Protein AF-A0A0F9V2K1-F1 (afdb_monomer)

Structure (mmCIF, N/CA/C/O backbone):
data_AF-A0A0F9V2K1-F1
#
_entry.id   AF-A0A0F9V2K1-F1
#
loop_
_atom_site.group_PDB
_atom_site.id
_atom_site.type_symbol
_atom_site.label_atom_id
_atom_site.label_alt_id
_atom_site.label_comp_id
_atom_site.label_asym_id
_atom_site.label_entity_id
_atom_site.label_seq_id
_atom_site.pdbx_PDB_ins_code
_atom_site.Cartn_x
_atom_site.Cartn_y
_atom_site.Cartn_z
_atom_site.occupancy
_atom_site.B_iso_or_equiv
_atom_site.auth_seq_id
_atom_site.auth_comp_id
_atom_site.auth_asym_id
_atom_site.auth_atom_id
_atom_site.pdbx_PDB_model_num
ATOM 1 N N . MET A 1 1 ? 46.700 -42.658 -4.920 1.00 51.84 1 MET A N 1
ATOM 2 C CA . MET A 1 1 ? 46.418 -41.764 -6.070 1.00 51.84 1 MET A CA 1
ATOM 3 C C . MET A 1 1 ? 44.986 -41.954 -6.600 1.00 51.84 1 MET A C 1
ATOM 5 O O . MET A 1 1 ? 44.799 -42.241 -7.769 1.00 51.84 1 MET A O 1
ATOM 9 N N . LYS A 1 2 ? 43.956 -41.843 -5.746 1.00 46.09 2 LYS A N 1
ATOM 10 C CA . LYS A 1 2 ? 42.540 -42.026 -6.149 1.00 46.09 2 LYS A CA 1
ATOM 11 C C . LYS A 1 2 ? 41.608 -40.904 -5.659 1.00 46.09 2 LYS A C 1
ATOM 13 O O . LYS A 1 2 ? 40.468 -40.842 -6.084 1.00 46.09 2 LYS A O 1
ATOM 18 N N . GLN A 1 3 ? 42.117 -39.999 -4.816 1.00 46.16 3 GLN A N 1
ATOM 19 C CA . GLN A 1 3 ? 41.360 -38.893 -4.209 1.00 46.16 3 GLN A CA 1
ATOM 20 C C . GLN A 1 3 ? 41.491 -3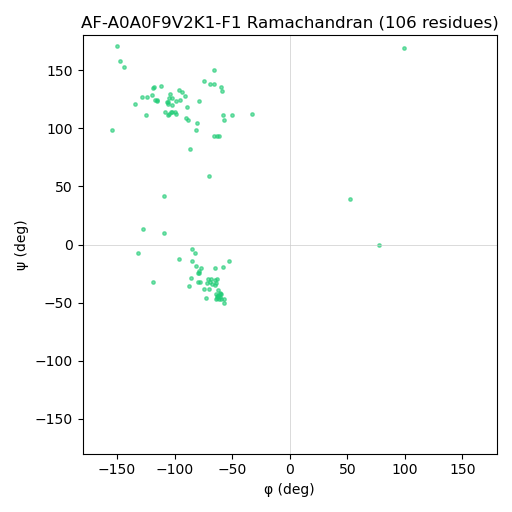7.555 -4.960 1.00 46.16 3 GLN A C 1
ATOM 22 O O . GLN A 1 3 ? 40.729 -36.633 -4.703 1.00 46.16 3 GLN A O 1
ATOM 27 N N . LEU A 1 4 ? 42.433 -37.432 -5.904 1.00 48.34 4 LEU A N 1
ATOM 28 C CA . LEU A 1 4 ? 42.681 -36.169 -6.617 1.00 48.34 4 LEU A CA 1
ATOM 29 C C . LEU A 1 4 ? 41.716 -35.910 -7.785 1.00 48.34 4 LEU A C 1
ATOM 31 O O . LEU A 1 4 ? 41.565 -34.768 -8.199 1.00 48.34 4 LEU A O 1
ATOM 35 N N . ILE A 1 5 ? 41.030 -36.938 -8.294 1.00 53.78 5 ILE A N 1
ATOM 36 C CA . ILE A 1 5 ? 40.108 -36.788 -9.434 1.00 53.78 5 ILE A CA 1
ATOM 37 C C . ILE A 1 5 ? 38.709 -36.350 -8.966 1.00 53.78 5 ILE A C 1
ATOM 39 O O . ILE A 1 5 ? 38.032 -35.613 -9.678 1.00 53.78 5 ILE A O 1
ATOM 43 N N . LEU A 1 6 ? 38.294 -36.707 -7.742 1.00 49.00 6 LEU A N 1
ATOM 44 C CA . LEU A 1 6 ? 36.995 -36.277 -7.209 1.00 49.00 6 LEU A CA 1
ATOM 45 C C . LEU A 1 6 ? 36.941 -34.770 -6.911 1.00 49.00 6 LEU A C 1
ATOM 47 O O . LEU A 1 6 ? 35.894 -34.156 -7.092 1.00 49.00 6 LEU A O 1
ATOM 51 N N . PHE A 1 7 ? 38.062 -34.157 -6.517 1.00 50.12 7 PHE A N 1
ATOM 52 C CA . PHE A 1 7 ? 38.122 -32.714 -6.249 1.00 50.12 7 PHE A CA 1
ATOM 53 C C . PHE A 1 7 ? 38.032 -31.858 -7.524 1.00 50.12 7 PHE A C 1
ATOM 55 O O . PHE A 1 7 ? 37.495 -30.755 -7.480 1.00 50.12 7 PHE A O 1
ATOM 62 N N . GLY A 1 8 ? 38.499 -32.374 -8.669 1.00 49.47 8 GLY A N 1
ATOM 63 C CA . GLY A 1 8 ? 38.404 -31.675 -9.956 1.00 49.47 8 GLY A CA 1
ATOM 64 C C . GLY A 1 8 ? 36.979 -31.615 -10.515 1.00 49.47 8 GLY A C 1
ATOM 65 O O . GLY A 1 8 ? 36.596 -30.620 -11.121 1.00 49.47 8 GLY A O 1
ATOM 66 N N . ILE A 1 9 ? 36.165 -32.645 -10.261 1.00 54.25 9 ILE A N 1
ATOM 67 C CA . ILE A 1 9 ? 34.765 -32.695 -10.715 1.00 54.25 9 ILE A CA 1
ATOM 68 C C . ILE A 1 9 ? 33.865 -31.854 -9.795 1.00 54.25 9 ILE A C 1
ATOM 70 O O . ILE A 1 9 ? 32.929 -31.213 -10.270 1.00 54.25 9 ILE A O 1
ATOM 74 N N . LEU A 1 10 ? 34.189 -31.771 -8.497 1.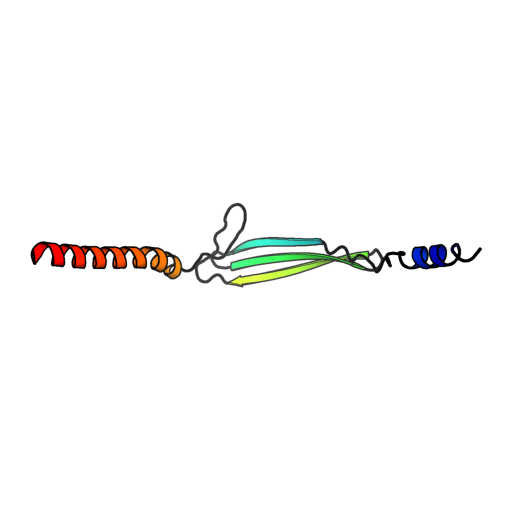00 47.53 10 LEU A N 1
ATOM 75 C CA . LEU A 1 10 ? 33.441 -30.938 -7.550 1.00 47.53 10 LEU A CA 1
ATOM 76 C C . LEU A 1 10 ? 33.610 -29.429 -7.819 1.00 47.53 10 LEU A C 1
ATOM 78 O O . LEU A 1 10 ? 32.684 -28.659 -7.579 1.00 47.53 10 LEU A O 1
ATOM 82 N N . LEU A 1 11 ? 34.759 -29.008 -8.362 1.00 49.94 11 LEU A N 1
ATOM 83 C CA . LEU A 1 11 ? 35.023 -27.609 -8.728 1.00 49.94 11 LEU A CA 1
ATOM 84 C C . LEU A 1 11 ? 34.340 -27.170 -10.035 1.00 49.94 11 LEU A C 1
ATOM 86 O O . LEU A 1 11 ? 34.116 -25.977 -10.215 1.00 49.94 11 LEU A O 1
ATOM 90 N N . MET A 1 12 ? 33.948 -28.096 -10.920 1.00 48.34 12 MET A N 1
ATOM 91 C CA . MET A 1 12 ? 33.190 -27.749 -12.135 1.00 48.34 12 MET A CA 1
ATOM 92 C C . MET A 1 12 ? 31.673 -27.654 -11.916 1.00 48.34 12 MET A C 1
ATOM 94 O O . MET A 1 12 ? 30.981 -27.078 -12.751 1.00 48.34 12 MET A O 1
ATOM 98 N N . MET A 1 13 ? 31.144 -28.156 -10.794 1.00 46.81 13 MET A N 1
ATOM 99 C CA . MET A 1 13 ? 29.729 -27.961 -10.428 1.00 46.81 13 MET A CA 1
ATOM 100 C C . MET A 1 13 ? 29.450 -26.615 -9.743 1.00 46.81 13 MET A C 1
ATOM 102 O O . MET A 1 13 ? 28.292 -26.257 -9.562 1.00 46.81 13 MET A O 1
ATOM 106 N N . PHE A 1 14 ? 30.491 -25.845 -9.416 1.00 45.50 14 PHE A N 1
ATOM 107 C CA . PHE A 1 14 ? 30.389 -24.462 -8.941 1.00 45.50 14 PHE A CA 1
ATOM 108 C C . PHE A 1 14 ? 30.885 -23.475 -10.002 1.00 45.50 14 PHE A C 1
ATOM 110 O O . PHE A 1 14 ? 31.562 -22.496 -9.705 1.00 45.50 14 PHE A O 1
ATOM 117 N N . ILE A 1 15 ? 30.525 -23.702 -11.263 1.00 49.84 15 ILE A N 1
ATOM 118 C CA . ILE A 1 15 ? 30.302 -22.561 -12.143 1.00 49.84 15 ILE A CA 1
ATOM 119 C C . ILE A 1 15 ? 28.890 -22.111 -11.773 1.00 49.84 15 ILE A C 1
ATOM 121 O O . ILE A 1 15 ? 27.948 -22.816 -12.143 1.00 49.84 15 ILE A O 1
ATOM 125 N N . PRO A 1 16 ? 28.684 -21.010 -11.018 1.00 44.22 16 PRO A N 1
ATOM 126 C CA . PRO A 1 16 ? 27.384 -20.376 -11.057 1.00 44.22 16 PRO A CA 1
ATOM 127 C C . PRO A 1 16 ? 27.190 -20.053 -12.528 1.00 44.22 16 PRO A C 1
ATOM 129 O O . PRO A 1 16 ? 27.899 -19.221 -13.097 1.00 44.22 16 PRO A O 1
ATOM 132 N N . SER A 1 17 ? 26.313 -20.815 -13.177 1.00 39.72 17 SER A N 1
ATOM 133 C CA . SER A 1 17 ? 25.827 -20.468 -14.486 1.00 39.72 17 SER A CA 1
ATOM 134 C C . SER A 1 17 ? 25.389 -19.025 -14.350 1.00 39.72 17 SER A C 1
ATOM 136 O O . SER A 1 17 ? 24.440 -18.729 -13.621 1.00 39.72 17 SER A O 1
ATOM 138 N N . VAL A 1 18 ? 26.120 -18.133 -15.006 1.00 47.72 18 VAL A N 1
ATOM 139 C CA . VAL A 1 18 ? 25.728 -16.749 -15.231 1.00 47.72 18 VAL A CA 1
ATOM 140 C C . VAL A 1 18 ? 24.575 -16.816 -16.237 1.00 47.72 18 VAL A C 1
ATOM 142 O O . VAL A 1 18 ? 24.661 -16.355 -17.367 1.00 47.72 18 VAL A O 1
ATOM 145 N N . GLN A 1 19 ? 23.507 -17.528 -15.862 1.00 38.06 19 GLN A N 1
ATOM 146 C CA . GLN A 1 19 ? 22.190 -17.382 -16.436 1.00 38.06 19 GLN A CA 1
ATOM 147 C C . GLN A 1 19 ? 21.875 -15.922 -16.189 1.00 38.06 19 GLN A C 1
ATOM 149 O O . GLN A 1 19 ? 21.835 -15.505 -15.031 1.00 38.06 19 GLN A O 1
ATOM 154 N N . GLY A 1 20 ? 21.820 -15.165 -17.287 1.00 41.81 20 GLY A N 1
ATOM 155 C CA . GLY A 1 20 ? 21.770 -13.714 -17.303 1.00 41.81 20 GLY A CA 1
ATOM 156 C C . GLY A 1 20 ? 21.010 -13.183 -16.102 1.00 41.81 20 GLY A C 1
ATOM 157 O O . GLY A 1 20 ? 19.809 -13.412 -15.965 1.00 41.81 20 GLY A O 1
ATOM 158 N N . GLN A 1 21 ? 21.733 -12.521 -15.200 1.00 43.34 21 GLN A N 1
ATOM 159 C CA . GLN A 1 21 ? 21.103 -11.709 -14.180 1.00 43.34 21 GLN A CA 1
ATOM 160 C C . GLN A 1 21 ? 20.383 -10.600 -14.939 1.00 43.34 21 GLN A C 1
ATOM 162 O O . GLN A 1 21 ? 20.969 -9.580 -15.296 1.00 43.34 21 GLN A O 1
ATOM 167 N N . PHE A 1 22 ? 19.108 -10.830 -15.239 1.00 50.38 22 PHE A N 1
ATOM 168 C CA . PHE A 1 22 ? 18.180 -9.769 -15.568 1.00 50.38 22 PHE A CA 1
ATOM 169 C C . PHE A 1 22 ? 18.128 -8.887 -14.319 1.00 50.38 22 PHE A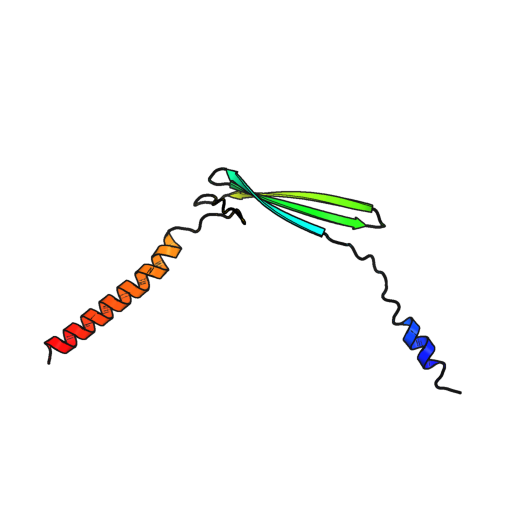 C 1
ATOM 171 O O . PHE A 1 22 ? 17.410 -9.184 -13.366 1.00 50.38 22 PHE A O 1
ATOM 178 N N . ALA A 1 23 ? 18.961 -7.847 -14.275 1.00 47.88 23 ALA A N 1
ATOM 179 C CA . ALA A 1 23 ? 18.849 -6.805 -13.272 1.00 47.88 23 ALA A CA 1
ATOM 180 C C . ALA A 1 23 ? 17.524 -6.082 -13.536 1.00 47.88 23 ALA A C 1
ATOM 182 O O . ALA A 1 23 ? 17.432 -5.218 -14.405 1.00 47.88 23 ALA A O 1
ATOM 183 N N . LEU A 1 24 ? 16.473 -6.520 -12.847 1.00 56.59 24 LEU A N 1
ATOM 184 C CA . LEU A 1 24 ? 15.181 -5.853 -12.816 1.00 56.59 24 LEU A CA 1
ATOM 185 C C . LEU A 1 24 ? 15.290 -4.719 -11.803 1.00 56.59 24 LEU A C 1
ATOM 187 O O . L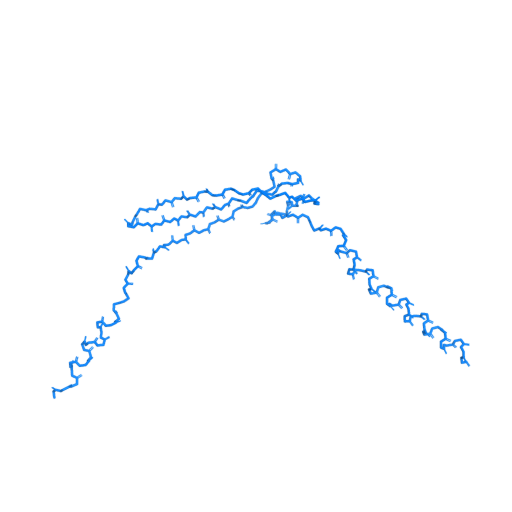EU A 1 24 ? 15.197 -4.935 -10.597 1.00 56.59 24 LEU A O 1
ATOM 191 N N . THR A 1 25 ? 15.526 -3.505 -12.289 1.00 61.00 25 THR A N 1
ATOM 192 C CA . THR A 1 25 ?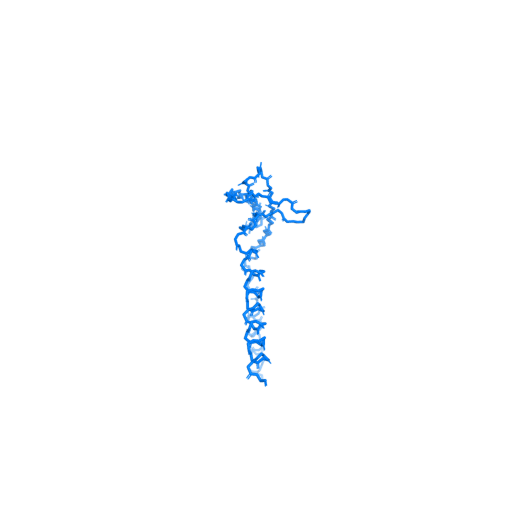 15.335 -2.306 -11.470 1.00 61.00 25 THR A CA 1
ATOM 193 C C . THR A 1 25 ? 13.902 -1.846 -11.681 1.00 61.00 25 THR A C 1
ATOM 195 O O . THR A 1 25 ? 13.559 -1.387 -12.771 1.00 61.00 25 THR A O 1
ATOM 198 N N . GLN A 1 26 ? 13.063 -2.017 -10.659 1.00 73.75 26 GLN A N 1
ATOM 199 C CA . GLN A 1 26 ? 11.683 -1.540 -10.645 1.00 73.75 26 GLN A CA 1
ATOM 200 C C . GLN A 1 26 ? 11.595 -0.318 -9.727 1.00 73.75 26 GLN A C 1
ATOM 202 O O . GLN A 1 26 ? 11.969 -0.387 -8.558 1.00 73.75 26 GLN A O 1
ATOM 207 N N . SER A 1 27 ? 11.130 0.805 -10.265 1.00 75.56 27 SER A N 1
ATOM 208 C CA . SER A 1 27 ? 10.824 2.015 -9.502 1.00 75.56 27 SER A CA 1
ATOM 209 C C . SER A 1 27 ? 9.349 2.326 -9.683 1.00 75.56 27 SER A C 1
ATOM 211 O O . SER A 1 27 ? 8.860 2.359 -10.811 1.00 75.56 27 SER A O 1
ATOM 213 N N . THR A 1 28 ? 8.643 2.531 -8.579 1.00 79.62 28 THR A N 1
ATOM 214 C CA . THR A 1 28 ? 7.229 2.898 -8.591 1.00 79.62 28 THR A CA 1
ATOM 215 C C . THR A 1 28 ? 7.098 4.289 -8.000 1.00 79.62 28 THR A C 1
ATOM 217 O O . THR A 1 28 ? 7.524 4.514 -6.869 1.00 79.62 28 THR A O 1
ATOM 220 N N . SER A 1 29 ? 6.510 5.210 -8.754 1.00 79.88 29 SER A N 1
ATOM 221 C CA . SER A 1 29 ? 6.070 6.511 -8.258 1.00 79.88 29 SER A CA 1
ATOM 222 C C . SER A 1 29 ? 4.551 6.557 -8.276 1.00 79.88 29 SER A C 1
ATOM 224 O O . SER A 1 29 ? 3.921 6.123 -9.238 1.00 79.88 29 SER A O 1
ATOM 226 N N . VAL A 1 30 ? 3.967 7.080 -7.209 1.00 83.38 30 VAL A N 1
ATOM 227 C CA . VAL A 1 30 ? 2.521 7.229 -7.063 1.00 83.38 30 VAL A CA 1
ATOM 228 C C . VAL A 1 30 ? 2.234 8.715 -6.918 1.00 83.38 30 VAL A C 1
ATOM 230 O O . VAL A 1 30 ? 2.958 9.385 -6.187 1.00 83.38 30 VAL A O 1
ATOM 233 N N . GLN A 1 31 ? 1.229 9.232 -7.620 1.00 86.19 31 GLN A N 1
ATOM 234 C CA . GLN A 1 31 ? 0.843 10.643 -7.573 1.00 86.19 31 GLN A CA 1
ATOM 235 C C . GLN A 1 31 ? -0.675 10.811 -7.674 1.00 86.19 31 GLN A C 1
ATOM 237 O O . GLN A 1 31 ? -1.359 9.976 -8.263 1.00 86.19 31 GLN A O 1
ATOM 242 N N . CYS A 1 32 ? -1.215 11.890 -7.111 1.00 83.88 32 CYS A N 1
ATOM 243 C CA . CYS A 1 32 ? -2.622 12.244 -7.282 1.00 83.88 32 CYS A CA 1
ATOM 244 C C . CYS A 1 32 ? -2.780 13.115 -8.539 1.00 83.88 32 CYS A C 1
ATOM 246 O O . CYS A 1 32 ? -2.420 14.288 -8.534 1.00 83.88 32 CYS A O 1
ATOM 248 N N . THR A 1 33 ? -3.338 12.572 -9.621 1.00 85.44 33 THR A N 1
ATOM 249 C CA . THR A 1 33 ? -3.602 13.346 -10.854 1.00 85.44 33 THR A CA 1
ATOM 250 C C . THR A 1 33 ? -4.867 14.199 -10.721 1.00 85.44 33 THR A C 1
ATOM 252 O O . THR A 1 33 ? -5.031 15.216 -11.394 1.00 85.44 33 THR A O 1
ATOM 255 N N . SER A 1 34 ? -5.783 13.794 -9.839 1.00 82.62 34 SER A N 1
ATOM 256 C CA . SER A 1 34 ? -7.004 14.528 -9.506 1.00 82.62 34 SER A CA 1
ATOM 257 C C . SER A 1 34 ? -7.416 14.246 -8.062 1.00 82.62 34 SER A C 1
ATOM 259 O O . SER A 1 34 ? -6.914 13.314 -7.436 1.00 82.62 34 SER A O 1
ATOM 261 N N . ASN A 1 35 ? -8.400 14.990 -7.551 1.00 81.25 35 ASN A N 1
ATOM 262 C CA . ASN A 1 35 ? -8.926 14.814 -6.195 1.00 81.25 35 ASN A CA 1
ATOM 263 C C . ASN A 1 35 ? -9.461 13.391 -5.940 1.00 81.25 35 ASN A C 1
ATOM 265 O O . ASN A 1 35 ? -9.562 12.977 -4.797 1.00 81.25 35 ASN A O 1
ATOM 269 N N . ASN A 1 36 ? -9.773 12.623 -6.990 1.00 87.00 36 ASN A N 1
ATOM 270 C CA . ASN A 1 36 ? -10.301 11.258 -6.910 1.00 87.00 36 ASN A CA 1
ATOM 271 C C . ASN A 1 36 ? -9.496 10.249 -7.740 1.00 87.00 36 ASN A C 1
ATOM 273 O O . ASN A 1 36 ? -9.979 9.148 -8.005 1.00 87.00 36 ASN A O 1
ATOM 277 N N . THR A 1 37 ? -8.302 10.604 -8.210 1.00 85.19 37 THR A N 1
ATOM 278 C CA . THR A 1 37 ? -7.545 9.746 -9.129 1.00 85.19 37 THR A CA 1
ATOM 279 C C . THR A 1 37 ? -6.101 9.660 -8.689 1.00 85.19 37 THR A C 1
ATOM 281 O O . THR A 1 37 ? -5.409 10.673 -8.607 1.00 85.19 37 THR A O 1
ATOM 284 N N . LEU A 1 38 ? -5.677 8.431 -8.420 1.00 86.44 38 LEU A N 1
ATOM 285 C CA . LEU A 1 38 ? -4.318 8.066 -8.075 1.00 86.44 38 LEU A CA 1
ATOM 286 C C . LEU A 1 38 ? -3.671 7.445 -9.312 1.00 86.44 38 LEU A C 1
ATOM 288 O O . LEU A 1 38 ? -4.147 6.435 -9.824 1.00 86.44 38 LEU A O 1
ATOM 292 N N . GLU A 1 39 ? -2.595 8.037 -9.798 1.00 87.31 39 GLU A N 1
ATOM 293 C CA . GLU A 1 39 ? -1.799 7.490 -10.884 1.00 87.31 39 GLU A 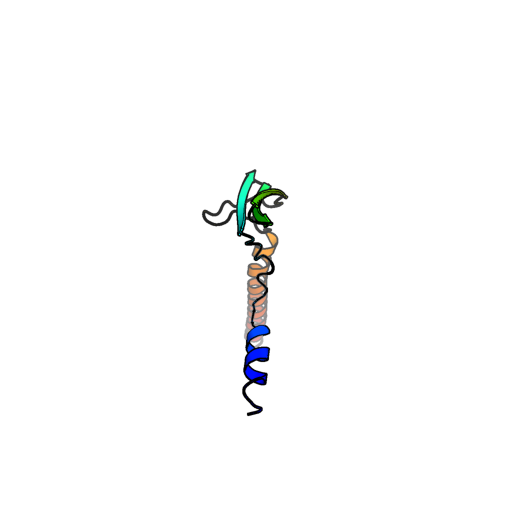CA 1
ATOM 294 C C . GLU A 1 39 ? -0.575 6.778 -10.312 1.00 87.31 39 GLU A C 1
ATOM 296 O O . GLU A 1 39 ? 0.227 7.347 -9.569 1.00 87.31 39 GLU A O 1
ATOM 301 N N . VAL A 1 40 ? -0.440 5.504 -10.667 1.00 85.19 40 VAL A N 1
ATOM 302 C CA . VAL A 1 40 ? 0.697 4.661 -10.317 1.00 85.19 40 VAL A CA 1
ATOM 303 C C . VAL A 1 40 ? 1.541 4.479 -11.566 1.00 85.19 40 VAL A C 1
ATOM 305 O O . VAL A 1 40 ? 1.143 3.796 -12.512 1.00 85.19 40 VAL A O 1
ATOM 308 N N . ILE A 1 41 ? 2.730 5.066 -11.551 1.00 85.81 41 ILE A N 1
ATOM 309 C CA . ILE A 1 41 ? 3.712 4.955 -12.623 1.00 85.81 41 ILE A CA 1
ATOM 310 C C . ILE A 1 41 ? 4.769 3.952 -12.174 1.00 85.81 41 ILE A C 1
ATOM 312 O O . ILE A 1 41 ? 5.501 4.168 -11.211 1.00 85.81 41 ILE A O 1
ATOM 316 N N . THR A 1 42 ? 4.840 2.823 -12.868 1.00 84.69 42 THR A N 1
ATOM 317 C CA . THR A 1 42 ? 5.859 1.795 -12.660 1.00 84.69 42 THR A CA 1
ATOM 318 C C . THR A 1 42 ? 6.854 1.822 -13.813 1.00 84.69 42 THR A C 1
ATOM 320 O O . THR A 1 42 ? 6.486 1.640 -14.975 1.00 84.69 42 THR A O 1
ATOM 323 N N . ASN A 1 43 ? 8.123 2.011 -13.470 1.00 85.62 43 ASN A N 1
ATOM 324 C CA . ASN A 1 43 ? 9.256 1.967 -14.380 1.00 85.62 43 ASN A CA 1
ATOM 325 C C . ASN A 1 43 ? 9.999 0.651 -14.164 1.00 85.62 43 ASN A C 1
ATOM 327 O O . ASN A 1 43 ? 10.603 0.439 -13.112 1.00 85.62 43 ASN A O 1
ATOM 331 N N . GLU A 1 44 ? 9.957 -0.234 -15.155 1.00 84.00 44 GLU A N 1
ATOM 332 C CA . GLU A 1 44 ? 10.691 -1.497 -15.150 1.00 84.00 44 GLU A CA 1
ATOM 333 C C . GLU A 1 44 ? 11.846 -1.432 -16.142 1.00 84.00 44 GLU A C 1
ATOM 335 O O . GLU A 1 44 ? 11.639 -1.405 -17.354 1.00 84.00 44 GLU A O 1
ATOM 340 N N . THR A 1 45 ? 13.079 -1.470 -15.651 1.00 83.31 45 THR A N 1
ATOM 341 C CA . THR A 1 45 ? 14.249 -1.646 -16.515 1.00 83.31 45 THR A CA 1
ATOM 342 C C . THR A 1 45 ? 14.531 -3.134 -16.665 1.00 83.31 45 THR A C 1
ATOM 344 O O . THR A 1 45 ? 14.802 -3.816 -15.678 1.00 83.31 45 THR A O 1
ATOM 347 N N . ARG A 1 46 ? 14.470 -3.652 -17.897 1.00 83.00 46 ARG A N 1
ATOM 348 C CA . ARG A 1 46 ? 14.852 -5.033 -18.225 1.00 83.00 46 ARG A CA 1
ATOM 349 C C . ARG A 1 46 ? 16.064 -5.019 -19.142 1.00 83.00 46 ARG A C 1
ATOM 351 O O . ARG A 1 46 ? 16.015 -4.421 -20.216 1.00 83.00 46 ARG A O 1
ATOM 358 N N . CYS A 1 47 ? 17.126 -5.703 -18.736 1.00 80.50 47 CYS A N 1
ATOM 359 C CA . CYS A 1 47 ? 18.327 -5.871 -19.547 1.00 80.50 47 CYS A CA 1
ATOM 360 C C . CYS A 1 47 ? 18.391 -7.298 -20.099 1.00 80.50 47 CYS A C 1
ATOM 362 O O . CYS A 1 47 ? 18.395 -8.248 -19.320 1.00 80.50 47 CYS A O 1
ATOM 364 N N . ILE A 1 48 ? 18.426 -7.446 -21.426 1.00 83.00 48 ILE A N 1
ATOM 365 C CA . ILE A 1 48 ? 18.582 -8.733 -22.126 1.00 83.00 48 ILE A CA 1
ATOM 366 C C . ILE A 1 48 ? 19.800 -8.604 -23.040 1.00 83.00 48 ILE A C 1
ATOM 368 O O . ILE A 1 48 ? 19.887 -7.638 -23.794 1.00 83.00 48 ILE A O 1
ATOM 372 N N . ASP A 1 49 ? 20.759 -9.527 -22.932 1.00 79.62 49 ASP A N 1
ATOM 373 C CA . ASP A 1 49 ? 21.996 -9.541 -23.732 1.00 79.62 49 ASP A CA 1
ATOM 374 C C . ASP A 1 49 ? 22.787 -8.216 -23.704 1.00 79.62 49 ASP A C 1
ATOM 376 O O . ASP A 1 49 ? 23.316 -7.750 -24.710 1.00 79.62 49 ASP A O 1
ATOM 380 N N . GLY A 1 50 ? 22.847 -7.568 -22.534 1.00 78.00 50 GLY A N 1
ATOM 381 C CA . GLY A 1 50 ? 23.551 -6.291 -22.348 1.00 78.00 50 GLY A CA 1
ATOM 382 C C . GLY A 1 50 ? 22.803 -5.059 -22.872 1.00 78.00 50 GLY A C 1
ATOM 383 O O . GLY A 1 50 ? 23.285 -3.940 -22.709 1.00 78.00 50 GLY A O 1
ATOM 384 N N . ILE A 1 51 ? 21.609 -5.233 -23.446 1.00 79.81 51 ILE A N 1
ATOM 385 C 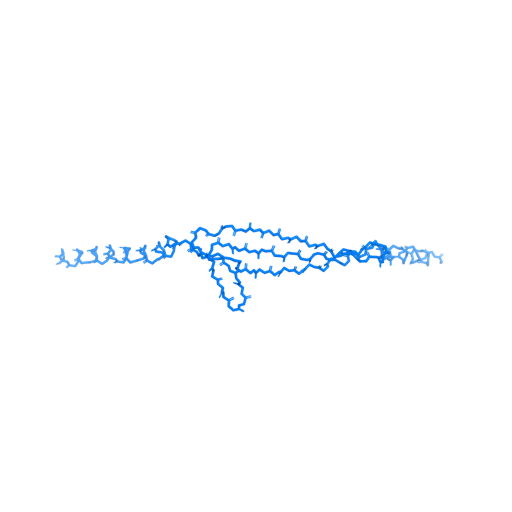CA . ILE A 1 51 ? 20.740 -4.140 -23.889 1.00 79.81 51 ILE A CA 1
ATOM 386 C C . ILE A 1 51 ? 19.662 -3.912 -22.831 1.00 79.81 51 ILE A C 1
ATOM 388 O O . ILE A 1 51 ? 18.787 -4.755 -22.630 1.00 79.81 51 ILE A O 1
ATOM 392 N N . CYS A 1 52 ? 19.699 -2.755 -22.175 1.00 82.25 52 CYS A N 1
ATOM 393 C CA . CYS A 1 52 ? 18.687 -2.347 -21.206 1.00 82.25 52 CYS A CA 1
ATOM 394 C C . CYS A 1 52 ? 17.564 -1.558 -21.882 1.00 82.25 52 CYS A C 1
ATOM 396 O O . CYS A 1 52 ? 17.809 -0.580 -22.587 1.00 82.25 52 CYS A O 1
ATOM 398 N N . LYS A 1 53 ? 16.320 -1.977 -21.650 1.00 81.44 53 LYS A N 1
ATOM 399 C CA . LYS A 1 53 ? 15.113 -1.252 -22.054 1.00 81.44 53 LYS A CA 1
ATOM 400 C C . LYS A 1 53 ? 14.313 -0.874 -20.818 1.00 81.44 53 LYS A C 1
ATOM 402 O O . LYS A 1 53 ? 14.121 -1.706 -19.934 1.00 81.44 53 LYS A O 1
ATOM 407 N N . VAL A 1 54 ? 13.838 0.366 -20.785 1.00 82.50 54 VAL A N 1
ATOM 408 C CA . VAL A 1 54 ? 12.927 0.858 -19.748 1.00 82.50 54 VAL A CA 1
ATOM 409 C C . VAL A 1 54 ? 11.499 0.726 -20.265 1.00 82.50 54 VAL A C 1
ATOM 411 O O . VAL A 1 54 ? 11.175 1.221 -21.344 1.00 82.50 54 VAL A O 1
ATOM 414 N N . PHE A 1 55 ? 10.662 0.030 -19.508 1.00 82.94 55 PHE A N 1
ATOM 415 C CA . PHE A 1 55 ? 9.237 -0.121 -19.752 1.00 82.94 55 PHE A CA 1
ATOM 416 C C . PHE A 1 55 ? 8.485 0.763 -18.767 1.00 82.94 55 PHE A C 1
ATOM 418 O O . PHE A 1 55 ? 8.678 0.658 -17.557 1.00 82.94 55 PHE A O 1
ATOM 425 N N . PHE A 1 56 ? 7.625 1.621 -19.303 1.00 83.88 56 PHE A N 1
ATOM 426 C CA . PHE A 1 56 ? 6.776 2.512 -18.526 1.00 83.88 56 PHE A CA 1
ATOM 427 C C . PHE A 1 56 ? 5.369 1.929 -18.499 1.00 83.88 56 PHE A C 1
ATOM 429 O O . PHE A 1 56 ? 4.791 1.645 -19.552 1.00 83.88 56 PHE A O 1
ATOM 436 N N . LYS A 1 57 ? 4.817 1.750 -17.303 1.00 84.12 57 LYS A N 1
ATOM 437 C CA . LYS A 1 57 ? 3.423 1.365 -17.108 1.00 84.12 57 LYS A CA 1
ATOM 438 C C . LYS A 1 57 ? 2.764 2.396 -16.204 1.00 84.12 57 LYS A C 1
ATOM 440 O O . LYS A 1 57 ? 3.086 2.450 -15.025 1.00 84.12 57 LYS A O 1
ATOM 445 N N . SER A 1 58 ? 1.846 3.185 -16.755 1.00 84.81 58 SER A N 1
ATOM 446 C CA . SER A 1 58 ? 0.955 4.030 -15.959 1.00 84.81 58 SER A CA 1
ATOM 447 C C . SER A 1 58 ? -0.370 3.300 -15.751 1.00 84.81 58 SER A C 1
ATOM 449 O O . SER A 1 58 ? -0.903 2.686 -16.679 1.00 84.81 58 SER A O 1
ATOM 451 N N . THR A 1 59 ? -0.850 3.283 -14.512 1.00 85.12 59 THR A N 1
ATOM 452 C CA . THR A 1 59 ? -2.160 2.747 -14.138 1.00 85.12 59 THR A CA 1
ATOM 453 C C . THR A 1 59 ? -2.891 3.796 -13.320 1.00 85.12 59 THR A C 1
ATOM 455 O O . THR A 1 59 ? -2.372 4.259 -12.309 1.00 85.12 59 THR A O 1
ATOM 458 N N . GLU A 1 60 ? -4.106 4.134 -13.731 1.00 85.50 60 GLU A N 1
ATOM 459 C CA . GLU A 1 60 ? -4.979 5.025 -12.976 1.00 85.50 60 GLU A CA 1
ATOM 460 C C . GLU A 1 60 ? -5.900 4.206 -12.071 1.00 85.50 60 GLU A C 1
ATOM 462 O O . GLU A 1 60 ? -6.544 3.245 -12.501 1.00 85.50 60 GLU A O 1
ATOM 467 N N . GLN A 1 61 ? -5.971 4.599 -10.806 1.00 84.62 61 GLN A N 1
ATOM 468 C CA . GLN A 1 61 ? -6.873 4.042 -9.818 1.00 84.62 61 GLN A CA 1
ATOM 469 C C . GLN A 1 61 ? -7.836 5.130 -9.348 1.00 84.62 61 GLN A C 1
ATOM 471 O O . GLN A 1 61 ? -7.437 6.188 -8.861 1.00 84.62 61 GLN A O 1
ATOM 476 N N . PHE A 1 62 ? -9.131 4.852 -9.477 1.00 85.50 62 PHE A N 1
ATOM 477 C CA . PHE A 1 62 ? -10.170 5.737 -8.970 1.00 85.50 62 PHE A CA 1
ATOM 478 C C . PHE A 1 62 ? -10.331 5.561 -7.453 1.00 85.50 62 PHE A C 1
ATOM 480 O O . PHE A 1 62 ? -10.592 4.456 -6.971 1.00 85.50 62 PHE A O 1
ATOM 487 N N . CYS A 1 63 ? -10.196 6.656 -6.704 1.00 84.31 63 CYS A N 1
ATOM 488 C CA . CYS A 1 63 ? -10.387 6.697 -5.260 1.00 84.31 63 CYS A CA 1
ATOM 489 C C . CYS A 1 63 ? -11.788 7.236 -4.927 1.00 84.31 63 CYS A C 1
ATOM 491 O O . CYS A 1 63 ? -12.085 8.420 -5.109 1.00 84.31 63 CYS A O 1
ATOM 493 N N . ASN A 1 64 ? -12.643 6.374 -4.371 1.00 82.50 64 ASN A N 1
ATOM 494 C CA . ASN A 1 64 ? -14.030 6.722 -4.031 1.00 82.50 64 ASN A CA 1
ATOM 495 C C . ASN A 1 64 ? -14.151 7.822 -2.963 1.00 82.50 64 ASN A C 1
ATOM 497 O O . ASN A 1 64 ? -15.122 8.572 -2.972 1.00 82.50 64 ASN A O 1
ATOM 501 N N . PHE A 1 65 ? -13.179 7.921 -2.054 1.00 80.06 65 PHE A N 1
ATOM 502 C CA . PHE A 1 65 ? -13.189 8.872 -0.934 1.00 80.06 65 PHE A CA 1
ATOM 503 C C . PHE A 1 65 ? -12.169 10.004 -1.091 1.00 80.06 65 PHE A C 1
ATOM 505 O O . PHE A 1 65 ? -11.962 10.783 -0.166 1.00 80.06 65 PHE A O 1
ATOM 512 N N . GLY A 1 66 ? -11.573 10.108 -2.277 1.00 83.38 66 GLY A N 1
ATOM 513 C CA . GLY A 1 66 ? -10.562 11.098 -2.609 1.00 83.38 66 GLY A CA 1
ATOM 514 C C . GLY A 1 66 ? -9.131 10.561 -2.540 1.00 83.38 66 GLY A C 1
ATOM 515 O O . GLY A 1 66 ? -8.891 9.442 -2.086 1.00 83.38 66 GLY A O 1
ATOM 516 N N . CYS A 1 67 ? -8.190 11.348 -3.043 1.00 85.75 67 CYS A N 1
ATOM 517 C CA . CYS A 1 67 ? -6.755 11.092 -3.023 1.00 85.75 67 CYS A CA 1
ATOM 518 C C . CYS A 1 67 ? -6.119 11.973 -1.943 1.00 85.75 67 CYS A C 1
ATOM 520 O O . CYS A 1 67 ? -6.380 13.174 -1.894 1.00 85.75 67 CYS A O 1
ATOM 522 N N . VAL A 1 68 ? -5.322 11.375 -1.063 1.00 83.69 68 VAL A N 1
ATOM 523 C CA . VAL A 1 68 ? -4.571 12.077 -0.021 1.00 83.69 68 VAL A CA 1
ATOM 524 C C . VAL A 1 68 ? -3.125 12.147 -0.477 1.00 83.69 68 VAL A C 1
ATOM 526 O O . VAL A 1 68 ? -2.454 11.124 -0.620 1.00 83.69 68 VAL A O 1
ATOM 529 N N . GLU A 1 69 ? -2.659 13.362 -0.731 1.00 79.50 69 GLU A N 1
ATOM 530 C CA . GLU A 1 69 ? -1.264 13.635 -1.043 1.00 79.50 69 GLU A CA 1
ATOM 531 C C . GLU A 1 69 ? -0.503 13.832 0.274 1.00 79.50 69 GLU A C 1
ATOM 533 O O . GLU A 1 69 ? -0.339 14.948 0.762 1.00 79.50 69 GLU A O 1
ATOM 538 N N . ASP A 1 70 ? -0.102 12.722 0.901 1.00 75.38 70 ASP A N 1
ATOM 539 C CA . ASP A 1 70 ? 0.862 12.765 2.001 1.00 75.38 70 ASP A CA 1
ATOM 540 C C . ASP A 1 70 ? 2.259 13.025 1.419 1.00 75.38 70 ASP A C 1
ATOM 542 O O . ASP A 1 70 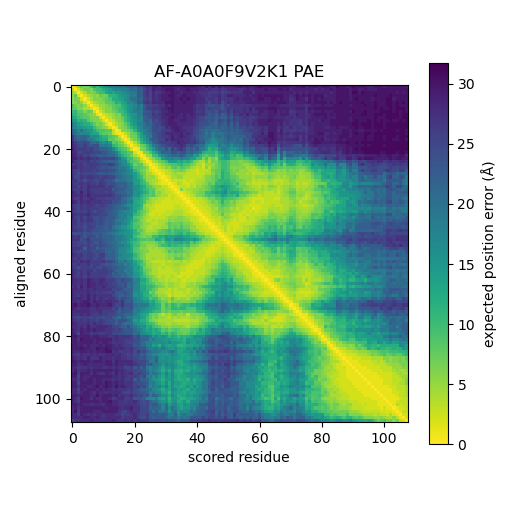? 2.616 12.439 0.395 1.00 75.38 70 ASP A O 1
ATOM 546 N N . GLU A 1 71 ? 3.078 13.843 2.093 1.00 60.00 71 GLU A N 1
ATOM 547 C CA . GLU A 1 71 ? 4.410 14.299 1.634 1.00 60.00 71 GLU A CA 1
ATOM 548 C C . GLU A 1 71 ? 5.377 13.166 1.225 1.00 60.00 71 GLU A C 1
ATOM 550 O O . GLU A 1 71 ? 6.405 13.415 0.595 1.00 60.00 71 GLU A O 1
ATOM 555 N N . VAL A 1 72 ? 5.067 11.918 1.590 1.00 65.12 72 VAL A N 1
ATOM 556 C CA . VAL A 1 72 ? 5.917 10.742 1.381 1.00 65.12 72 VAL A CA 1
ATOM 557 C C . VAL A 1 72 ? 5.260 9.677 0.491 1.00 65.12 72 VAL A C 1
ATOM 559 O O . VAL A 1 72 ? 5.970 8.986 -0.239 1.00 65.12 72 VAL A O 1
ATOM 562 N N . THR A 1 73 ? 3.931 9.525 0.516 1.00 72.00 73 THR A N 1
ATOM 563 C CA . THR A 1 73 ? 3.225 8.459 -0.220 1.00 72.00 73 THR A CA 1
ATOM 564 C C . THR A 1 73 ? 1.780 8.850 -0.539 1.00 72.00 73 THR A C 1
ATOM 566 O O . THR A 1 73 ? 0.900 8.673 0.308 1.00 72.00 73 THR A O 1
ATOM 569 N N . PRO A 1 74 ? 1.499 9.320 -1.763 1.00 80.06 74 PRO A N 1
ATOM 570 C CA . PRO A 1 74 ? 0.133 9.563 -2.207 1.00 80.06 74 PRO A CA 1
ATOM 571 C C . PRO A 1 74 ? -0.689 8.272 -2.148 1.00 80.06 74 PRO A C 1
ATOM 573 O O . PRO A 1 74 ? -0.240 7.219 -2.610 1.00 80.06 74 PRO A O 1
ATOM 576 N N . GLN A 1 75 ? -1.884 8.341 -1.566 1.00 83.44 75 GLN A N 1
ATOM 577 C CA . GLN A 1 75 ? -2.738 7.174 -1.331 1.00 83.44 75 GLN A CA 1
ATOM 578 C C . GLN A 1 75 ? -4.225 7.527 -1.426 1.00 83.44 75 GLN A C 1
ATOM 580 O O . GLN A 1 75 ? -4.621 8.678 -1.258 1.00 83.44 75 GLN A O 1
ATOM 585 N N . CYS A 1 76 ? -5.083 6.536 -1.682 1.00 82.88 76 CYS A N 1
ATOM 586 C CA . CYS A 1 76 ? -6.527 6.757 -1.603 1.00 82.88 76 CYS A CA 1
ATOM 587 C C . CYS A 1 76 ? -6.958 6.981 -0.146 1.00 82.88 76 CYS A C 1
ATOM 589 O O . CYS A 1 76 ? -6.540 6.247 0.752 1.00 82.88 76 CYS A O 1
ATOM 591 N N . ALA A 1 77 ? -7.849 7.947 0.075 1.00 82.50 77 ALA A N 1
ATOM 592 C CA . ALA A 1 77 ? -8.435 8.196 1.382 1.00 82.50 77 ALA A CA 1
ATOM 593 C C . ALA A 1 77 ? -9.195 6.951 1.881 1.00 82.50 77 ALA A C 1
ATOM 595 O O . ALA A 1 77 ? -9.955 6.343 1.112 1.00 82.50 77 ALA A O 1
ATOM 596 N N . PRO A 1 78 ? -9.027 6.566 3.159 1.00 75.69 78 PRO A N 1
ATOM 597 C CA . PRO A 1 78 ? -9.781 5.467 3.740 1.00 75.69 78 PRO A CA 1
ATOM 598 C C . PRO A 1 78 ? -11.268 5.817 3.818 1.00 75.69 78 PRO A C 1
ATOM 600 O O . PRO A 1 78 ? -11.659 6.977 3.969 1.00 75.69 78 PRO A O 1
ATOM 603 N N . ALA A 1 79 ? -12.116 4.795 3.736 1.00 74.81 79 ALA A N 1
ATOM 604 C CA . ALA A 1 79 ? -13.550 4.996 3.829 1.00 74.81 79 ALA A CA 1
ATOM 605 C C . ALA A 1 79 ? -13.950 5.502 5.233 1.00 74.81 79 ALA A C 1
ATOM 607 O O . ALA A 1 79 ? -13.477 4.971 6.242 1.00 74.81 79 ALA A O 1
ATOM 608 N N . PRO A 1 80 ? -14.878 6.472 5.339 1.00 66.81 80 PRO A N 1
ATOM 609 C CA . PRO A 1 80 ? -15.243 7.090 6.615 1.00 66.81 80 PRO A CA 1
ATOM 610 C C . PRO A 1 80 ? -15.910 6.115 7.599 1.00 66.81 80 PRO A C 1
ATOM 612 O O . PRO A 1 80 ? -15.913 6.368 8.799 1.00 66.81 80 PRO A O 1
ATOM 615 N N . PHE A 1 81 ? -16.459 4.992 7.125 1.00 64.44 81 PHE A N 1
ATOM 616 C CA . PHE A 1 81 ? -17.148 4.025 7.983 1.00 64.44 81 PHE A CA 1
ATOM 617 C C . PHE A 1 81 ? -16.199 3.098 8.765 1.00 64.44 81 PHE A C 1
ATOM 619 O O . PHE A 1 81 ? -16.584 2.566 9.815 1.00 64.44 81 PHE A O 1
ATOM 626 N N . GLU A 1 82 ? -14.961 2.901 8.297 1.00 60.16 82 GLU A N 1
ATOM 627 C CA . GLU A 1 82 ? -14.003 2.030 8.990 1.00 60.16 82 GLU A CA 1
ATOM 628 C C . GLU A 1 82 ? -13.489 2.693 10.263 1.00 60.16 82 GLU A C 1
ATOM 630 O O . GLU A 1 82 ? -13.545 2.095 11.338 1.00 60.16 82 GLU A O 1
ATOM 635 N N . VAL A 1 83 ? -13.116 3.973 10.184 1.00 59.91 83 VAL A N 1
ATOM 636 C CA . VAL A 1 83 ? -12.683 4.738 11.360 1.00 59.91 83 VAL A CA 1
ATOM 637 C C . VAL A 1 83 ? -13.788 4.826 12.409 1.00 59.91 83 VAL A C 1
ATOM 639 O O . VAL A 1 83 ? -13.532 4.595 13.588 1.00 59.91 83 VAL A O 1
ATOM 642 N N . THR A 1 84 ? -15.044 5.051 12.015 1.00 60.47 84 THR A N 1
ATOM 643 C CA . THR A 1 84 ? -16.143 5.168 12.985 1.00 60.47 84 THR A CA 1
ATOM 644 C C . THR A 1 84 ? -16.408 3.875 13.755 1.00 60.47 84 THR A C 1
ATOM 646 O O . THR A 1 84 ? -16.726 3.930 14.942 1.00 60.47 84 THR A O 1
ATOM 649 N N . THR A 1 85 ? -16.241 2.707 13.130 1.00 64.00 85 THR A N 1
ATOM 650 C CA . THR A 1 85 ? -16.561 1.423 13.778 1.00 64.00 85 THR A CA 1
ATOM 651 C C . THR A 1 85 ? -15.573 1.090 14.901 1.00 64.00 85 THR A C 1
ATOM 653 O O . THR A 1 85 ? -15.991 0.639 15.970 1.00 64.00 85 THR A O 1
ATOM 656 N N . PHE A 1 86 ? -14.282 1.394 14.712 1.00 69.75 86 PHE A N 1
ATOM 657 C CA . PHE A 1 86 ? -13.252 1.183 15.737 1.00 69.75 86 PHE A CA 1
ATOM 658 C C . PHE A 1 86 ? -13.458 2.041 16.993 1.00 69.75 86 PHE A C 1
ATOM 660 O O . PHE A 1 86 ? -13.168 1.576 18.094 1.00 69.75 86 PHE A O 1
ATOM 667 N N . TYR A 1 87 ? -13.993 3.258 16.859 1.00 74.19 87 TYR A N 1
ATOM 668 C CA . TYR A 1 87 ? -14.236 4.139 18.009 1.00 74.19 87 TYR A CA 1
ATOM 669 C C . TYR A 1 87 ? -15.594 3.906 18.676 1.00 74.19 87 TYR A C 1
ATOM 671 O O . TYR A 1 87 ? -15.697 3.980 19.899 1.00 74.19 87 TYR A O 1
ATOM 679 N N . VAL A 1 88 ? -16.642 3.596 17.910 1.00 79.81 88 VAL A N 1
ATOM 680 C CA . VAL A 1 88 ? -18.004 3.467 18.455 1.00 79.81 88 VAL A CA 1
ATOM 681 C C . VAL A 1 88 ? -18.184 2.166 19.245 1.00 79.81 88 VAL A C 1
ATOM 683 O O . VAL A 1 88 ? -18.808 2.178 20.307 1.00 79.81 88 VAL A O 1
ATOM 686 N N . ALA A 1 89 ? -17.598 1.053 18.792 1.00 82.88 89 ALA A N 1
ATOM 687 C CA . ALA A 1 89 ? -17.730 -0.247 19.454 1.00 82.88 89 ALA A CA 1
ATOM 688 C C . ALA A 1 89 ? -17.277 -0.269 20.937 1.00 82.88 89 ALA A C 1
ATOM 690 O O . ALA A 1 89 ? -18.062 -0.715 21.782 1.00 82.88 89 ALA A O 1
ATOM 691 N N . PRO A 1 90 ? -16.076 0.225 21.315 1.00 86.06 90 PRO A N 1
ATOM 692 C CA . PRO A 1 90 ? -15.649 0.226 22.716 1.00 86.06 90 PRO A CA 1
ATOM 693 C C . PRO A 1 90 ? -16.481 1.174 23.589 1.00 86.06 90 PRO A C 1
ATOM 695 O O . PRO A 1 90 ? -16.748 0.853 24.746 1.00 86.06 90 PRO A O 1
ATOM 698 N N . ILE A 1 91 ? -16.943 2.306 23.046 1.00 88.88 91 ILE A N 1
ATOM 699 C CA . ILE A 1 91 ? -17.785 3.265 23.782 1.00 88.88 91 ILE A CA 1
ATOM 700 C C . ILE A 1 91 ? -19.120 2.618 24.162 1.00 88.88 91 ILE A C 1
ATOM 702 O O . ILE A 1 91 ? -19.538 2.689 25.319 1.00 88.88 91 ILE A O 1
ATOM 706 N N . VAL A 1 92 ? -19.764 1.935 23.211 1.00 91.38 92 VAL A N 1
ATOM 707 C CA . VAL A 1 92 ? -21.022 1.220 23.458 1.00 91.38 92 VAL A CA 1
ATOM 708 C C . VAL A 1 92 ? -20.816 0.109 24.491 1.00 91.38 92 VAL A C 1
ATOM 710 O O . VAL A 1 92 ? -21.598 0.000 25.435 1.00 91.38 92 VAL A O 1
ATOM 713 N N . ALA A 1 93 ? -19.738 -0.672 24.381 1.00 91.69 93 ALA A N 1
ATOM 714 C CA . ALA A 1 93 ? -19.432 -1.730 25.344 1.00 91.69 93 ALA A CA 1
ATOM 715 C C . ALA A 1 93 ? -19.239 -1.189 26.774 1.00 91.69 93 ALA A C 1
ATOM 717 O O . ALA A 1 93 ? -19.818 -1.726 27.722 1.00 91.69 93 ALA A O 1
ATOM 718 N N . LEU A 1 94 ? -18.484 -0.097 26.937 1.00 93.56 94 LEU A N 1
ATOM 719 C CA . LEU A 1 94 ? -18.281 0.550 28.237 1.00 93.56 94 LEU A CA 1
ATOM 720 C C . LEU A 1 94 ? -19.590 1.082 28.825 1.00 93.56 94 LEU A C 1
ATOM 722 O O . LEU A 1 94 ? -19.825 0.938 30.025 1.00 93.56 94 LEU A O 1
ATOM 726 N N . PHE A 1 95 ? -20.466 1.637 27.987 1.00 94.50 95 PHE A N 1
ATOM 727 C CA . PHE A 1 95 ? -21.777 2.116 28.415 1.00 94.50 95 PHE A CA 1
ATOM 728 C C . PHE A 1 95 ? -22.655 0.979 28.963 1.00 94.50 95 PHE A C 1
ATOM 730 O O . PHE A 1 95 ? -23.239 1.112 30.040 1.00 94.50 95 PHE A O 1
ATOM 737 N N . PHE A 1 96 ? -22.689 -0.177 28.292 1.00 94.38 96 PHE A N 1
ATOM 738 C CA . PHE A 1 96 ? -23.418 -1.351 28.786 1.00 94.38 96 PHE A CA 1
ATOM 739 C C . PHE A 1 96 ? -22.843 -1.894 30.098 1.00 94.38 96 PHE A C 1
ATOM 741 O O . PHE A 1 96 ? -23.601 -2.197 31.021 1.00 94.38 96 PHE A O 1
ATOM 748 N N . ILE A 1 97 ? -21.514 -1.973 30.219 1.00 95.12 97 ILE A N 1
ATOM 749 C CA . ILE A 1 97 ? -20.851 -2.395 31.464 1.00 95.12 97 ILE A CA 1
ATOM 750 C C . ILE A 1 97 ? -21.224 -1.450 32.613 1.00 95.12 97 ILE A C 1
ATOM 752 O O . ILE A 1 97 ? -21.542 -1.910 33.712 1.00 95.12 97 ILE A O 1
ATOM 756 N N . PHE A 1 98 ? -21.237 -0.142 32.355 1.00 94.69 98 PHE A N 1
ATOM 757 C CA . PHE A 1 98 ? -21.603 0.870 33.340 1.00 94.69 98 PHE A CA 1
ATOM 758 C C . PHE A 1 98 ? -23.060 0.737 33.804 1.00 94.69 98 PHE A C 1
ATOM 760 O O . PHE A 1 98 ? -23.314 0.761 35.009 1.00 94.69 98 PHE A O 1
ATOM 767 N N . ILE A 1 99 ? -24.006 0.518 32.882 1.00 94.69 99 ILE A N 1
ATOM 768 C CA . ILE A 1 99 ? -25.420 0.280 33.222 1.00 94.69 99 ILE A CA 1
ATOM 769 C C . ILE A 1 99 ? -25.575 -0.974 34.084 1.00 94.69 99 ILE A C 1
ATOM 771 O O . ILE A 1 99 ? -26.253 -0.933 35.112 1.00 94.69 99 ILE A O 1
ATOM 775 N N . ILE A 1 100 ? 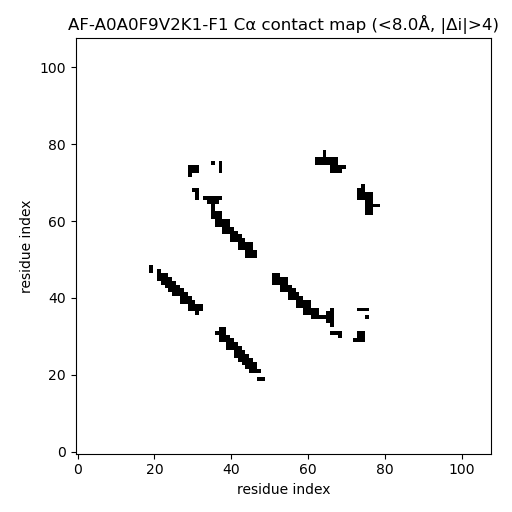-24.929 -2.082 33.706 1.00 94.31 100 ILE A N 1
ATOM 776 C CA . ILE A 1 100 ? -24.984 -3.333 34.476 1.00 94.31 100 ILE A CA 1
ATOM 777 C C . ILE A 1 100 ? -24.413 -3.116 35.883 1.00 94.31 100 ILE A C 1
ATOM 779 O O . ILE A 1 100 ? -24.987 -3.580 36.870 1.00 94.31 100 ILE A O 1
ATOM 783 N N . TRP A 1 101 ? -23.299 -2.392 35.993 1.00 93.94 101 TRP A N 1
ATOM 784 C CA . TRP A 1 101 ? -22.682 -2.075 37.278 1.00 93.94 101 TRP A CA 1
ATOM 785 C C . TRP A 1 101 ? -23.592 -1.216 38.169 1.00 93.94 101 TRP A C 1
ATOM 787 O O . TRP A 1 101 ? -23.787 -1.550 39.340 1.00 93.94 101 TRP A O 1
ATOM 797 N N . LEU A 1 102 ? -24.205 -0.165 37.612 1.00 94.00 102 LEU A N 1
ATOM 798 C CA . LEU A 1 102 ? -25.182 0.681 38.307 1.00 94.00 102 LEU A CA 1
ATOM 799 C C . LEU A 1 102 ? -26.391 -0.123 38.787 1.00 94.00 102 LEU A C 1
ATOM 801 O O . LEU A 1 102 ? -26.770 -0.012 39.951 1.00 94.00 102 LEU A O 1
ATOM 805 N N . GLY A 1 103 ? -26.949 -0.973 37.921 1.00 92.75 103 GLY A N 1
ATOM 806 C CA . GLY A 1 103 ? -28.079 -1.836 38.261 1.00 92.75 103 GLY A CA 1
ATOM 807 C C . GLY A 1 103 ? -27.770 -2.727 39.462 1.00 92.75 103 GLY A C 1
ATOM 808 O O . GLY A 1 103 ? -28.534 -2.750 40.421 1.00 92.75 103 GLY A O 1
ATOM 809 N N . ARG A 1 104 ? -26.595 -3.373 39.475 1.00 89.88 104 ARG A N 1
ATOM 810 C CA . ARG A 1 104 ? -26.162 -4.222 40.601 1.00 89.88 104 ARG A CA 1
ATOM 811 C C . ARG A 1 104 ? -25.947 -3.447 41.900 1.00 89.88 104 ARG A C 1
ATOM 813 O O . ARG A 1 104 ? -26.102 -4.034 42.970 1.00 89.88 104 ARG A O 1
ATOM 820 N N . ARG A 1 105 ? -25.556 -2.172 41.818 1.00 89.44 105 ARG A N 1
ATOM 821 C CA . ARG A 1 105 ? -25.330 -1.312 42.988 1.00 89.44 105 ARG A CA 1
ATOM 822 C C . ARG A 1 105 ? -26.633 -0.789 43.589 1.00 89.44 105 ARG A C 1
ATOM 824 O O . ARG A 1 105 ? -26.678 -0.616 44.794 1.00 89.44 105 ARG A O 1
ATOM 831 N N . LEU A 1 106 ? -27.658 -0.552 42.771 1.00 85.88 106 LEU A N 1
ATOM 832 C CA . LEU A 1 106 ? -28.969 -0.070 43.223 1.00 85.88 106 LEU A CA 1
ATOM 833 C C . LEU A 1 106 ? -29.858 -1.185 43.796 1.00 85.88 106 LEU A C 1
ATOM 835 O O . LEU A 1 106 ? -30.745 -0.904 44.591 1.00 85.88 106 LEU A O 1
ATOM 839 N N . THR A 1 107 ? -29.637 -2.440 43.396 1.00 80.19 107 THR A N 1
ATOM 840 C CA . THR A 1 107 ? -30.370 -3.608 43.923 1.00 80.19 107 THR A CA 1
ATOM 841 C C . THR A 1 107 ? -29.793 -4.196 45.217 1.00 80.19 107 THR A C 1
ATOM 843 O O . THR A 1 107 ? -30.344 -5.170 45.724 1.00 80.19 107 THR A O 1
ATOM 846 N N . LYS A 1 108 ? -28.668 -3.674 45.716 1.00 60.59 108 LYS A N 1
ATOM 847 C CA . LYS A 1 108 ? -28.090 -4.029 47.021 1.00 60.59 108 LYS A CA 1
ATOM 848 C C . LYS A 1 108 ? -28.399 -2.938 48.031 1.00 60.59 108 LYS A C 1
ATOM 850 O O . LYS A 1 108 ? -28.628 -3.309 49.198 1.00 60.59 108 LYS A O 1
#

Nearest PDB structures (foldseek):
  1fr5-assembly1_B  TM=7.568E-01  e=1.483E+00  Enterobacteria phage fr
  3u0k-assembly1_A  TM=4.325E-01  e=2.219E-01  Entacmaea quadricolor
  5yvf-assembly2_B  TM=5.679E-01  e=2.054E+00  Arabidopsis thaliana
  6hiv-assembly1_CQ  TM=2.574E-01  e=4.159E+00  Trypanosoma brucei brucei

pLDDT: mean 74.07, std 16.23, range [38.06, 95.12]

Mean predicted aligned error: 16.24 Å

Organism: NCBI:txid412755

Foldseek 3Di:
DPPPVVVVVVVVVPPPPPPPPQPWDKDWDWDAPDFFKIKIWIWTWTADPNDIDIDIDIDIDGAPQTWDPDVPHIDRDDDPVVVVVVPVVVVVVVVVVVVVVVVVVVVD

Sequence (108 aa):
MKQLILFGILLMMFIPSVQGQFALTQSTSVQCTSNNTLEVITNETRCIDGICKVFFKSTEQFCNFGCVEDEVTPQCAPAPFEVTTFYVAPIVALFFIFIIWLGRRLTK

Secondary structure (DSSP, 8-state):
--SHHHHHHHHHTT----------EEEEEEEEEETTEEEEEEEEEEEETTEEEEEEEEEEEE-TT-EE--SS--EEPPPHHHHHHHHHHHHHHHHHHHHHHHHHHH--

Solvent-accessible surface area (backbone atoms only — not comparable to full-atom values): 6439 Å² total; per-residue (Å²): 143,77,72,71,64,60,58,60,57,58,58,64,72,65,58,77,73,78,66,74,77,57,60,70,51,73,48,77,49,56,42,63,81,39,68,40,26,37,36,39,37,38,38,39,32,48,38,57,97,89,47,73,44,78,45,81,44,78,44,81,43,81,26,94,66,22,42,40,81,47,102,86,58,41,41,63,40,75,61,75,67,62,63,50,51,70,56,49,54,59,53,54,52,50,51,54,51,50,50,53,53,51,53,58,61,74,78,104

Radius of gyration: 30.59 Å; Cα contacts (8 Å, |Δi|>4): 130; chains: 1; bounding box: 77×57×71 Å